Protein AF-A0A9W4WTH6-F1 (afdb_monomer_lite)

InterPro domains:
  IPR027417 P-loop containing nucleoside triphosphate hydrolase [G3DSA:3.40.50.300] (1-92)
  IPR027417 P-loop containing nucleoside triphosphate hydrolase [SSF52540] (5-90)

Structure (mmCIF, N/CA/C/O backbone):
data_AF-A0A9W4WTH6-F1
#
_entry.id   AF-A0A9W4WTH6-F1
#
loop_
_atom_site.group_PDB
_atom_site.id
_atom_site.type_symbol
_atom_site.label_atom_id
_atom_site.label_alt_id
_atom_site.label_comp_id
_atom_site.label_asym_id
_atom_site.label_entity_id
_atom_site.label_seq_id
_atom_site.pdbx_PDB_ins_code
_atom_site.Cartn_x
_atom_site.Cartn_y
_atom_site.Cartn_z
_atom_site.occupancy
_atom_site.B_iso_or_equiv
_atom_site.auth_seq_id
_atom_site.auth_comp_id
_atom_site.auth_asym_id
_atom_site.auth_atom_id
_atom_site.pdbx_PDB_model_num
ATOM 1 N N . MET A 1 1 ? -13.174 -1.693 21.012 1.00 53.00 1 MET A N 1
ATOM 2 C CA . MET A 1 1 ? -12.430 -1.390 19.775 1.00 53.00 1 MET A CA 1
ATOM 3 C C . MET A 1 1 ? -12.481 -2.644 18.941 1.00 53.00 1 MET A C 1
ATOM 5 O O . MET A 1 1 ? -12.076 -3.679 19.455 1.00 53.00 1 MET A O 1
ATOM 9 N N . ASN A 1 2 ? -13.061 -2.577 17.745 1.00 69.62 2 ASN A N 1
ATOM 10 C CA . ASN A 1 2 ? -12.932 -3.682 16.803 1.00 69.62 2 ASN A CA 1
ATOM 11 C C . ASN A 1 2 ? -11.483 -3.726 16.316 1.00 69.62 2 ASN A C 1
ATOM 13 O O . ASN A 1 2 ? -10.829 -2.688 16.209 1.00 69.62 2 ASN A O 1
ATOM 17 N N . GLU A 1 3 ? -10.971 -4.931 16.10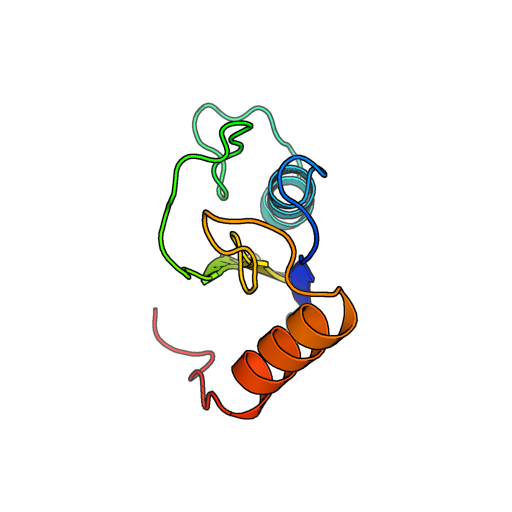7 1.00 84.50 3 GLU A N 1
ATOM 18 C CA . GLU A 1 3 ? -9.652 -5.133 15.521 1.00 84.50 3 GLU A CA 1
ATOM 19 C C . GLU A 1 3 ? -9.713 -4.730 14.043 1.00 84.50 3 GLU A C 1
ATOM 21 O O . GLU A 1 3 ? -10.569 -5.221 13.306 1.00 84.50 3 GLU A O 1
ATOM 26 N N . LYS A 1 4 ? -8.845 -3.800 13.627 1.00 88.25 4 LYS A N 1
ATOM 27 C CA . LYS A 1 4 ? -8.736 -3.382 12.225 1.00 88.25 4 LYS A CA 1
ATOM 28 C C . LYS A 1 4 ? -7.998 -4.453 11.428 1.00 88.25 4 LYS A C 1
ATOM 30 O O . LYS A 1 4 ? -7.000 -4.998 11.899 1.00 88.25 4 LYS A O 1
ATOM 35 N N . ALA A 1 5 ? -8.420 -4.701 10.194 1.00 90.19 5 ALA A N 1
ATOM 36 C CA . ALA A 1 5 ? -7.693 -5.590 9.295 1.00 90.19 5 ALA A CA 1
ATOM 37 C C . ALA A 1 5 ? -6.533 -4.847 8.609 1.00 90.19 5 ALA A C 1
ATOM 39 O O . ALA A 1 5 ? -6.735 -3.822 7.955 1.00 90.19 5 ALA A O 1
ATOM 40 N N . SER A 1 6 ? -5.310 -5.374 8.715 1.00 88.94 6 SER A N 1
ATOM 41 C CA . SER A 1 6 ? -4.164 -4.870 7.947 1.00 88.94 6 SER A CA 1
ATOM 42 C C . SER A 1 6 ? -4.187 -5.415 6.518 1.00 88.94 6 SER A C 1
ATOM 44 O O . SER A 1 6 ? -4.143 -6.627 6.303 1.00 88.94 6 SER A O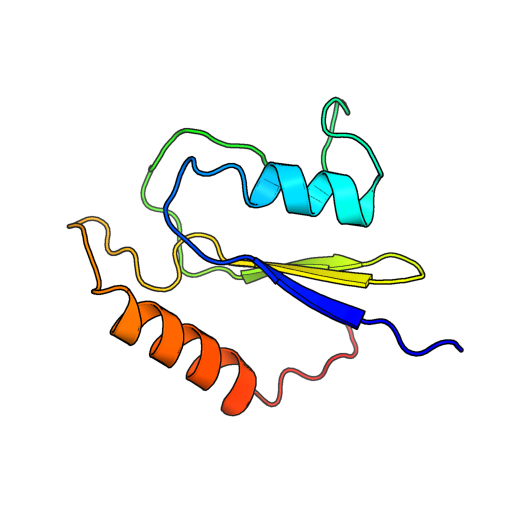 1
ATOM 46 N N . VAL A 1 7 ? -4.224 -4.522 5.532 1.00 89.25 7 VAL A N 1
ATOM 47 C CA . VAL A 1 7 ? -4.252 -4.848 4.102 1.00 89.25 7 VAL A CA 1
ATOM 48 C C . VAL A 1 7 ? -2.984 -4.324 3.447 1.00 89.25 7 VAL A C 1
ATOM 50 O O . VAL A 1 7 ? -2.702 -3.132 3.499 1.00 89.25 7 VAL A O 1
ATOM 53 N N . ILE A 1 8 ? -2.226 -5.204 2.796 1.00 86.75 8 ILE A N 1
ATOM 54 C CA . ILE A 1 8 ? -0.995 -4.838 2.087 1.00 86.75 8 ILE A CA 1
ATOM 55 C C . ILE A 1 8 ? -1.226 -5.037 0.593 1.00 86.75 8 ILE A C 1
ATOM 57 O O . ILE A 1 8 ? -1.473 -6.159 0.144 1.00 86.75 8 ILE A O 1
ATOM 61 N N . LEU A 1 9 ? -1.130 -3.956 -0.180 1.00 84.00 9 LEU A N 1
ATOM 62 C CA . LEU A 1 9 ? -1.274 -3.988 -1.632 1.00 84.00 9 LEU A CA 1
ATOM 63 C C . LEU A 1 9 ? 0.100 -3.922 -2.290 1.00 84.00 9 LEU A C 1
ATOM 65 O O . LEU A 1 9 ? 0.818 -2.933 -2.166 1.00 84.00 9 LEU A O 1
ATOM 69 N N . PHE A 1 10 ? 0.437 -4.973 -3.034 1.00 77.06 10 PHE A N 1
ATOM 70 C CA . PHE A 1 10 ? 1.713 -5.107 -3.725 1.00 77.06 10 PHE A CA 1
ATOM 71 C C . PHE A 1 10 ? 1.535 -5.658 -5.139 1.00 77.06 10 PHE A C 1
ATOM 73 O O . PHE A 1 10 ? 0.555 -6.331 -5.447 1.00 77.06 10 PHE A O 1
ATOM 80 N N . GLY A 1 11 ? 2.487 -5.349 -6.016 1.00 72.19 11 GLY A N 1
ATOM 81 C CA . GLY A 1 11 ? 2.437 -5.709 -7.433 1.00 72.19 11 GLY A CA 1
ATOM 82 C C . GLY A 1 11 ? 2.966 -4.590 -8.334 1.00 72.19 11 GLY A C 1
ATOM 83 O O . GLY A 1 11 ? 3.315 -3.522 -7.825 1.00 72.19 11 GLY A O 1
ATOM 84 N N . PRO A 1 12 ? 3.003 -4.800 -9.661 1.00 69.69 12 PRO A N 1
ATOM 85 C CA . PRO A 1 12 ? 3.656 -3.881 -10.594 1.00 69.69 12 PRO A CA 1
ATOM 86 C C . PRO A 1 12 ? 3.078 -2.456 -10.590 1.00 69.69 12 PRO A C 1
ATOM 88 O O . PRO A 1 12 ? 1.905 -2.250 -10.243 1.00 69.69 12 PRO A O 1
ATOM 91 N N . VAL A 1 13 ? 3.879 -1.457 -10.981 1.00 72.12 13 VAL A N 1
ATOM 92 C CA . VAL A 1 13 ? 3.389 -0.080 -11.231 1.00 72.12 13 VAL A CA 1
ATOM 93 C C . VAL A 1 13 ? 2.257 -0.088 -12.267 1.00 72.12 13 VAL A C 1
ATOM 95 O O . VAL A 1 13 ? 2.245 -0.900 -13.190 1.00 72.12 13 VAL A O 1
ATOM 98 N N . GLY A 1 14 ? 1.284 0.813 -12.105 1.00 72.19 14 GLY A N 1
ATOM 99 C CA . GLY A 1 14 ? 0.199 1.003 -13.074 1.00 72.19 14 GLY A CA 1
ATOM 100 C C . GLY A 1 14 ? -0.927 -0.035 -13.008 1.00 72.19 14 GLY A C 1
ATOM 101 O O . GLY A 1 14 ? -1.833 0.008 -13.826 1.00 72.19 14 GLY A O 1
ATOM 102 N N . GLN A 1 15 ? -0.912 -0.947 -12.029 1.00 79.12 15 GLN A N 1
ATOM 103 C CA . GLN A 1 15 ? -1.939 -1.993 -11.867 1.00 79.12 15 GLN A CA 1
ATOM 104 C C . GLN A 1 15 ? -3.084 -1.603 -10.909 1.00 79.12 15 GLN A C 1
ATOM 106 O O . GLN A 1 15 ? -3.810 -2.463 -10.420 1.00 79.12 15 GLN A O 1
ATOM 111 N N . GLY A 1 16 ? -3.234 -0.312 -10.590 1.00 82.88 16 GLY A N 1
ATOM 112 C CA . GLY A 1 16 ? -4.382 0.189 -9.819 1.00 82.88 16 GLY A CA 1
ATOM 113 C C . GLY A 1 16 ? -4.343 -0.066 -8.306 1.00 82.88 16 GLY A C 1
ATOM 114 O O . GLY A 1 16 ? -5.371 0.059 -7.646 1.00 82.88 16 GLY A O 1
ATOM 115 N N . LYS A 1 17 ? -3.177 -0.389 -7.728 1.00 87.12 17 LYS A N 1
ATOM 116 C CA . LYS A 1 17 ? -3.026 -0.619 -6.275 1.00 87.12 17 LYS A CA 1
ATOM 117 C C . LYS A 1 17 ? -3.498 0.579 -5.449 1.00 87.12 17 LYS A C 1
ATOM 119 O O . LYS A 1 17 ? -4.388 0.431 -4.620 1.00 87.12 17 LYS A O 1
ATOM 124 N N . SER A 1 18 ? -2.991 1.772 -5.752 1.00 86.06 18 SER A N 1
ATOM 125 C CA . SER A 1 18 ? -3.370 3.017 -5.075 1.00 86.06 18 SER A CA 1
ATOM 126 C C . SER A 1 18 ? -4.852 3.364 -5.283 1.00 86.06 18 SER A C 1
ATOM 128 O O . SER A 1 18 ? -5.493 3.936 -4.406 1.00 86.06 18 SER A O 1
ATOM 130 N N . SER A 1 19 ? -5.451 2.959 -6.408 1.00 89.44 19 SER A N 1
ATOM 131 C CA . SER A 1 19 ? -6.895 3.100 -6.641 1.00 89.44 19 SER A CA 1
ATOM 132 C C . SER A 1 19 ? -7.707 2.204 -5.702 1.00 89.44 19 SER A C 1
ATOM 134 O O . SER A 1 19 ? -8.653 2.676 -5.078 1.00 89.44 19 SER A O 1
ATOM 136 N N . ILE A 1 20 ? -7.319 0.934 -5.546 1.00 90.81 20 ILE A N 1
ATOM 137 C CA . ILE A 1 20 ? -7.953 0.010 -4.591 1.00 90.81 20 ILE A CA 1
ATOM 138 C C . ILE A 1 20 ? -7.734 0.491 -3.151 1.00 90.81 20 ILE A C 1
ATOM 140 O O . ILE A 1 20 ? -8.665 0.445 -2.351 1.00 90.81 20 ILE A O 1
ATOM 144 N N . ALA A 1 21 ? -6.545 1.011 -2.833 1.00 91.12 21 ALA A N 1
ATOM 145 C CA . ALA A 1 21 ? -6.236 1.562 -1.518 1.00 91.12 21 ALA A CA 1
ATOM 146 C C . ALA A 1 21 ? -7.192 2.706 -1.142 1.00 91.12 21 ALA A C 1
ATOM 148 O O . ALA A 1 21 ? -7.785 2.698 -0.064 1.00 91.12 21 ALA A O 1
ATOM 149 N N . ASN A 1 22 ? -7.416 3.644 -2.066 1.00 92.44 22 ASN A N 1
ATOM 150 C CA . ASN A 1 22 ? -8.390 4.719 -1.884 1.00 92.44 22 ASN A CA 1
ATOM 151 C C . ASN A 1 22 ? -9.823 4.185 -1.759 1.00 92.44 22 ASN A C 1
ATOM 153 O O . ASN A 1 22 ? -10.565 4.622 -0.885 1.00 92.44 22 ASN A O 1
ATOM 157 N N . MET A 1 23 ? -10.217 3.188 -2.553 1.00 92.62 23 MET A N 1
ATOM 158 C CA . MET A 1 23 ? -11.543 2.578 -2.400 1.00 92.62 23 MET A CA 1
ATOM 159 C C . MET A 1 23 ? -11.745 1.954 -1.012 1.00 92.62 23 MET A C 1
ATOM 161 O O . MET A 1 23 ? -12.831 2.081 -0.456 1.00 92.62 23 MET A O 1
ATOM 165 N N . LEU A 1 24 ? -10.719 1.327 -0.433 1.00 92.94 24 LEU A N 1
ATOM 166 C CA . LEU A 1 24 ? -10.795 0.741 0.911 1.00 92.94 24 LEU A CA 1
ATOM 167 C C . LEU A 1 24 ? -10.861 1.797 2.021 1.00 92.94 24 LEU A C 1
ATOM 169 O O . LEU A 1 24 ? -11.564 1.595 3.007 1.00 92.94 24 LEU A O 1
ATOM 173 N N . ILE A 1 25 ? -10.141 2.911 1.867 1.00 92.88 25 ILE A N 1
ATOM 174 C CA . ILE A 1 25 ? -10.036 3.941 2.908 1.00 92.88 25 ILE A CA 1
ATOM 175 C C . ILE A 1 25 ? -11.176 4.959 2.854 1.00 92.88 25 ILE A C 1
ATOM 177 O O . ILE A 1 25 ? -11.777 5.252 3.886 1.00 92.88 25 ILE A O 1
ATOM 181 N N . GLN A 1 26 ? -11.487 5.481 1.668 1.00 92.00 26 GLN A N 1
ATOM 182 C CA . GLN A 1 26 ? -12.418 6.603 1.464 1.00 92.00 26 GLN A CA 1
ATOM 183 C C . GLN A 1 26 ? -13.635 6.241 0.593 1.00 92.00 26 GLN A C 1
ATOM 185 O O . GLN A 1 26 ? -14.515 7.077 0.393 1.00 92.00 26 GLN A O 1
ATOM 190 N N . GLY A 1 27 ? -13.712 5.017 0.054 1.00 90.50 27 GLY A N 1
ATOM 191 C CA . GLY A 1 27 ? -14.867 4.545 -0.722 1.00 90.50 27 GLY A CA 1
ATOM 192 C C . GLY A 1 27 ? -14.999 5.132 -2.134 1.00 90.50 27 GLY A C 1
ATOM 193 O O . GLY A 1 27 ? -15.997 4.878 -2.808 1.00 90.50 27 GLY A O 1
ATO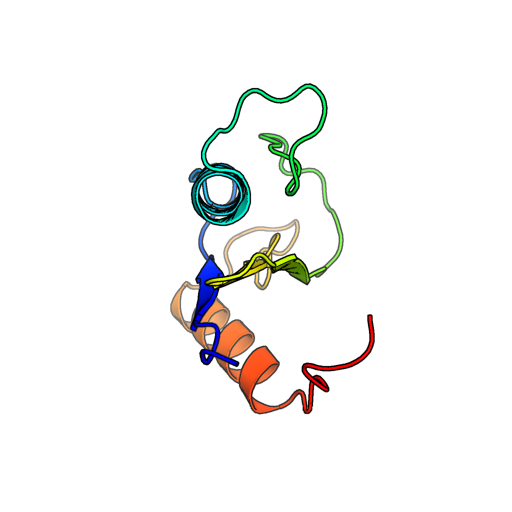M 194 N N . ASN A 1 28 ? -14.032 5.929 -2.597 1.00 86.88 28 ASN A N 1
ATOM 195 C CA . ASN A 1 28 ? -14.027 6.557 -3.921 1.00 86.88 28 ASN A CA 1
ATOM 196 C C . ASN A 1 28 ? -12.586 6.868 -4.390 1.00 86.88 28 ASN A C 1
ATOM 198 O O . ASN A 1 28 ? -11.644 6.785 -3.608 1.00 86.88 28 ASN A O 1
ATOM 202 N N . ILE A 1 29 ? -12.413 7.238 -5.666 1.00 82.06 29 ILE A N 1
ATOM 203 C CA . ILE A 1 29 ? -11.098 7.570 -6.267 1.00 82.06 29 ILE A CA 1
ATOM 204 C C . ILE A 1 29 ? -11.009 8.991 -6.852 1.00 82.06 29 ILE A C 1
ATOM 206 O O . ILE A 1 29 ? -9.958 9.382 -7.350 1.00 82.06 29 ILE A O 1
ATOM 210 N N . ASN A 1 30 ? -12.105 9.755 -6.817 1.00 72.94 30 ASN A N 1
ATOM 211 C CA . ASN A 1 30 ? -12.253 11.035 -7.520 1.00 72.94 30 ASN A CA 1
ATOM 212 C C . ASN A 1 30 ? -12.368 12.222 -6.551 1.00 72.94 30 ASN A C 1
ATOM 214 O O . ASN A 1 30 ? -13.207 13.102 -6.749 1.00 72.94 30 ASN A O 1
ATOM 218 N N . LEU A 1 31 ? -11.580 12.235 -5.476 1.00 69.00 31 LEU A N 1
ATOM 219 C C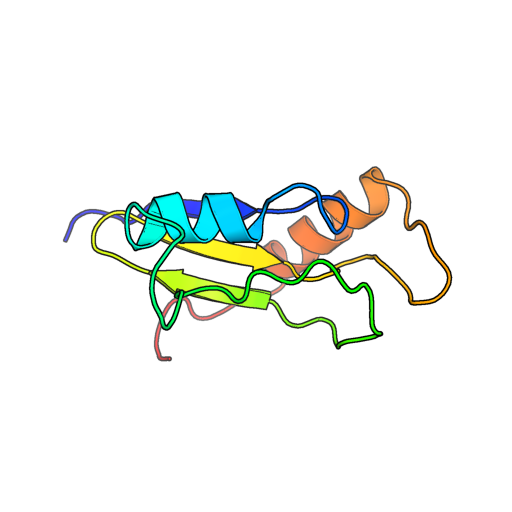A . LEU A 1 31 ? -11.483 13.416 -4.617 1.00 69.00 31 LEU A CA 1
ATOM 220 C C . LEU A 1 31 ? -10.409 14.359 -5.146 1.00 69.00 31 LEU A C 1
ATOM 222 O O . LEU A 1 31 ? -9.418 13.924 -5.727 1.00 69.00 31 LEU A O 1
ATOM 226 N N . GLU A 1 32 ? -10.571 15.655 -4.870 1.00 75.50 32 GLU A N 1
ATOM 227 C CA . GLU A 1 32 ? -9.519 16.650 -5.122 1.00 75.50 32 GLU A CA 1
ATOM 228 C C . GLU A 1 32 ? -8.198 16.274 -4.429 1.00 75.50 32 GLU A C 1
ATOM 230 O O . GLU A 1 32 ? -7.122 16.661 -4.884 1.00 75.50 32 GLU A O 1
ATOM 235 N N . ARG A 1 33 ? -8.279 15.505 -3.332 1.00 81.94 33 ARG A N 1
ATOM 236 C CA . ARG A 1 33 ? -7.146 14.904 -2.623 1.00 81.94 33 ARG A CA 1
ATOM 237 C C . ARG A 1 33 ? -7.502 13.499 -2.154 1.00 81.94 33 ARG A C 1
ATOM 239 O O . ARG A 1 33 ? -8.307 13.339 -1.242 1.00 81.94 33 ARG A O 1
ATOM 246 N N . ASN A 1 34 ? -6.890 12.505 -2.780 1.00 85.75 34 ASN A N 1
ATOM 247 C CA . ASN A 1 34 ? -6.979 11.111 -2.363 1.00 85.75 34 ASN A CA 1
ATOM 248 C C . ASN A 1 34 ? -6.003 10.815 -1.212 1.00 85.75 34 ASN A C 1
ATOM 250 O O . ASN A 1 34 ? -4.938 11.431 -1.136 1.00 85.75 34 ASN A O 1
ATOM 254 N N . ALA A 1 35 ? -6.342 9.848 -0.355 1.00 86.44 35 ALA A N 1
ATOM 255 C CA . ALA A 1 35 ? -5.464 9.355 0.711 1.00 86.44 35 ALA A CA 1
ATOM 256 C C . ALA A 1 35 ? -4.155 8.757 0.162 1.00 86.44 35 ALA A C 1
ATOM 258 O O . ALA A 1 35 ? -3.097 8.912 0.767 1.00 86.44 35 ALA A O 1
ATOM 259 N N . PHE A 1 36 ? -4.221 8.126 -1.012 1.00 85.62 36 PHE A N 1
ATOM 260 C CA . PHE A 1 36 ? -3.066 7.662 -1.776 1.00 85.62 36 PHE A CA 1
ATOM 261 C C . PHE A 1 36 ? -3.001 8.384 -3.118 1.00 85.62 36 PHE A C 1
ATOM 263 O O . PHE A 1 36 ? -3.990 8.435 -3.857 1.00 85.62 36 PHE A O 1
ATOM 270 N N . GLU A 1 37 ? -1.829 8.916 -3.458 1.00 82.31 37 GLU A N 1
ATOM 271 C CA . GLU A 1 37 ? -1.596 9.517 -4.766 1.00 82.31 37 GLU A CA 1
ATOM 272 C C . GLU A 1 37 ? -1.740 8.455 -5.865 1.00 82.31 37 GLU A C 1
ATOM 274 O O . GLU A 1 37 ? -1.124 7.392 -5.810 1.00 82.31 37 GLU A O 1
ATOM 279 N N . ILE A 1 38 ? -2.571 8.740 -6.869 1.00 76.75 38 ILE A N 1
ATOM 280 C CA . ILE A 1 38 ? -2.716 7.886 -8.047 1.00 76.75 38 ILE A CA 1
ATOM 281 C C . ILE A 1 38 ? -1.818 8.477 -9.128 1.00 76.75 38 ILE A C 1
ATOM 283 O O . ILE A 1 38 ? -2.154 9.502 -9.720 1.00 76.75 38 ILE A O 1
ATOM 287 N N . ASN A 1 39 ? -0.675 7.841 -9.377 1.00 67.44 39 ASN A N 1
ATOM 288 C CA . ASN A 1 39 ? 0.246 8.233 -10.436 1.00 67.44 39 ASN A CA 1
ATOM 289 C C . ASN A 1 39 ? 0.489 7.082 -11.428 1.00 67.44 39 ASN A C 1
ATOM 291 O O . ASN A 1 39 ? 0.572 5.909 -11.068 1.00 67.44 39 ASN A O 1
ATOM 295 N N . GLU A 1 40 ? 0.577 7.427 -12.713 1.00 58.72 40 GLU A N 1
ATOM 296 C CA . GLU A 1 40 ? 0.916 6.478 -13.790 1.00 58.72 40 GLU A CA 1
ATOM 297 C C . GLU A 1 40 ? 2.420 6.473 -14.092 1.00 58.72 40 GLU A C 1
ATOM 299 O O . GLU A 1 40 ? 2.953 5.573 -14.742 1.00 58.72 40 GLU A O 1
ATOM 304 N N . SER A 1 41 ? 3.129 7.498 -13.624 1.00 53.06 41 SER A N 1
ATOM 305 C CA . SER A 1 41 ? 4.515 7.749 -13.975 1.00 53.06 41 SER A CA 1
ATOM 306 C C . SER A 1 41 ? 5.477 7.003 -13.059 1.00 53.06 41 SER A C 1
ATOM 308 O O . SER A 1 41 ? 5.635 7.314 -11.880 1.00 53.06 41 SER A O 1
ATOM 310 N N . ALA A 1 42 ? 6.213 6.073 -13.657 1.00 48.38 42 ALA A N 1
ATOM 311 C CA . ALA A 1 42 ? 7.312 5.349 -13.046 1.00 48.38 42 ALA A CA 1
ATOM 312 C C . ALA A 1 42 ? 8.578 6.232 -12.900 1.00 48.38 42 ALA A C 1
ATOM 314 O O . ALA A 1 42 ? 9.663 5.835 -13.319 1.00 48.38 42 ALA A O 1
ATOM 315 N N . VAL A 1 43 ? 8.512 7.409 -12.273 1.00 45.81 43 VAL A N 1
ATOM 316 C CA . VAL A 1 43 ? 9.707 8.257 -12.054 1.00 45.81 43 VAL A CA 1
ATOM 317 C C . VAL A 1 43 ? 10.330 7.901 -10.712 1.00 45.81 43 VAL A C 1
ATOM 319 O O . VAL A 1 43 ? 9.617 7.859 -9.725 1.00 45.81 43 VAL A O 1
ATOM 322 N N . GLY A 1 44 ? 11.609 7.510 -10.695 1.00 42.88 44 GLY A N 1
ATOM 323 C CA . GLY A 1 44 ? 12.309 6.841 -9.586 1.00 42.88 44 GLY A CA 1
ATOM 324 C C . GLY A 1 44 ? 12.151 7.483 -8.205 1.00 42.88 44 GLY A C 1
ATOM 325 O O . GLY A 1 44 ? 12.966 8.308 -7.804 1.00 42.88 44 GLY A O 1
ATOM 326 N N . THR A 1 45 ? 11.138 7.044 -7.463 1.00 37.50 45 THR A N 1
ATOM 327 C CA . THR A 1 45 ? 10.869 7.473 -6.091 1.00 37.50 45 THR A CA 1
ATOM 328 C C . THR A 1 45 ? 11.135 6.315 -5.142 1.00 37.50 45 THR A C 1
ATOM 330 O O . THR A 1 45 ? 10.845 5.160 -5.452 1.00 37.50 45 THR A O 1
ATOM 333 N N . SER A 1 46 ? 11.750 6.678 -4.025 1.00 44.31 46 SER A N 1
ATOM 334 C CA . SER A 1 46 ? 12.238 5.889 -2.901 1.00 44.31 46 SER A CA 1
ATOM 335 C C . SER A 1 46 ? 11.327 4.742 -2.449 1.00 44.31 46 SER A C 1
ATOM 337 O O . SER A 1 46 ? 10.113 4.784 -2.626 1.00 44.31 46 SER A O 1
ATOM 339 N N . VAL A 1 47 ? 11.944 3.743 -1.805 1.00 52.16 47 VAL A N 1
ATOM 340 C CA . VAL A 1 47 ? 11.293 2.630 -1.093 1.00 52.16 47 VAL A CA 1
ATOM 341 C C . VAL A 1 47 ? 10.500 3.190 0.095 1.00 52.16 47 VAL A C 1
ATOM 343 O O . VAL A 1 47 ? 10.974 3.178 1.228 1.00 52.16 47 VAL A O 1
ATOM 346 N N . THR A 1 48 ? 9.318 3.735 -0.165 1.00 59.25 48 THR A N 1
ATOM 347 C CA . THR A 1 48 ? 8.447 4.302 0.865 1.00 59.25 48 THR A CA 1
ATOM 348 C C . THR A 1 48 ? 7.143 3.518 0.879 1.00 59.25 48 THR A C 1
ATOM 350 O O . THR A 1 48 ? 6.440 3.438 -0.128 1.00 59.25 48 THR A O 1
ATOM 353 N N . VAL A 1 49 ? 6.835 2.906 2.022 1.00 70.75 49 VAL A N 1
ATOM 354 C CA . VAL A 1 49 ? 5.515 2.327 2.284 1.00 70.75 49 VAL A CA 1
ATOM 355 C C . VAL A 1 49 ? 4.613 3.459 2.741 1.00 70.75 49 VAL A C 1
ATOM 357 O O . VAL A 1 49 ? 4.832 4.023 3.811 1.00 70.75 49 VAL A O 1
ATOM 360 N N . ASN A 1 50 ? 3.610 3.789 1.933 1.00 78.69 50 ASN A N 1
ATOM 361 C CA . ASN A 1 50 ? 2.554 4.698 2.357 1.00 78.69 50 ASN A CA 1
ATOM 362 C C . ASN A 1 50 ? 1.465 3.892 3.054 1.00 78.69 50 ASN A C 1
ATOM 364 O O . ASN A 1 50 ? 1.182 2.759 2.662 1.00 78.69 50 ASN A O 1
ATOM 368 N N . PHE A 1 51 ? 0.827 4.476 4.062 1.00 86.50 51 PHE A N 1
ATOM 369 C CA . PHE A 1 51 ? -0.333 3.860 4.686 1.00 86.50 51 PHE A CA 1
ATOM 370 C C . PHE A 1 51 ? -1.394 4.893 5.038 1.00 86.50 51 PHE A C 1
ATOM 372 O O . PHE A 1 51 ? -1.119 6.085 5.167 1.00 86.50 51 PHE A O 1
ATOM 379 N N . SER A 1 52 ? -2.617 4.406 5.186 1.00 88.62 52 SER A N 1
ATOM 380 C CA . SER A 1 52 ? -3.751 5.162 5.695 1.00 88.62 52 SER A CA 1
ATOM 381 C C . SER A 1 52 ? -4.696 4.200 6.412 1.00 88.62 52 SER A C 1
ATOM 383 O O . SER A 1 52 ? -4.626 2.986 6.204 1.00 88.62 52 SER A O 1
ATOM 385 N N . GLU A 1 53 ? -5.555 4.719 7.279 1.00 93.38 53 GLU A N 1
ATOM 386 C CA . GLU A 1 53 ? -6.468 3.908 8.075 1.00 93.38 53 GLU A CA 1
ATOM 387 C C . GLU A 1 53 ? -7.859 4.530 8.192 1.00 93.38 53 GLU A C 1
ATOM 389 O O . GLU A 1 53 ? -8.029 5.747 8.119 1.00 93.38 53 GLU A O 1
ATOM 394 N N . ASN A 1 54 ? -8.854 3.671 8.395 1.00 91.75 54 ASN A N 1
ATOM 395 C CA . ASN A 1 54 ? -10.204 4.040 8.811 1.00 91.75 54 ASN A CA 1
ATOM 396 C C . ASN A 1 54 ? -10.642 3.134 9.976 1.00 91.75 54 ASN A C 1
ATOM 398 O O . ASN A 1 54 ? -9.796 2.532 10.645 1.00 91.75 54 ASN A O 1
ATOM 402 N N . ASP A 1 55 ? -11.942 3.070 10.259 1.00 90.94 55 ASP A N 1
ATOM 403 C CA . ASP A 1 55 ? -12.470 2.281 11.378 1.00 90.94 55 ASP A CA 1
ATOM 404 C C . ASP A 1 55 ? -12.312 0.763 11.181 1.00 90.94 55 ASP A C 1
ATOM 406 O O . ASP A 1 55 ? -12.244 0.028 12.168 1.00 90.94 55 ASP A O 1
ATOM 410 N N . ASP A 1 56 ? -12.193 0.304 9.932 1.00 91.25 56 ASP A N 1
ATOM 411 C CA . ASP A 1 56 ? -12.180 -1.116 9.567 1.00 91.25 56 ASP A CA 1
ATOM 412 C C . ASP A 1 56 ? -10.791 -1.611 9.123 1.00 91.25 56 ASP A C 1
ATOM 414 O O . ASP A 1 56 ? -10.438 -2.774 9.347 1.00 91.25 56 ASP A O 1
ATOM 418 N N . TYR A 1 57 ? -9.983 -0.743 8.505 1.00 92.38 57 TYR A N 1
ATOM 419 C CA . TYR A 1 57 ? -8.753 -1.125 7.810 1.00 92.38 57 TYR A CA 1
ATOM 420 C C . TYR A 1 57 ? -7.552 -0.255 8.168 1.00 92.38 57 TYR A C 1
ATOM 422 O O . TYR A 1 57 ? -7.668 0.949 8.393 1.00 92.38 57 TYR A O 1
ATOM 430 N N . ILE A 1 58 ? -6.373 -0.875 8.097 1.00 91.94 58 ILE A N 1
ATOM 431 C CA . ILE A 1 58 ? -5.087 -0.195 7.912 1.00 91.94 58 ILE A CA 1
ATOM 432 C C . ILE A 1 58 ? -4.540 -0.664 6.567 1.00 91.94 58 ILE A C 1
ATOM 434 O O . ILE A 1 58 ? -4.235 -1.846 6.401 1.00 91.94 58 ILE A O 1
ATOM 438 N N . VAL A 1 59 ? -4.453 0.232 5.590 1.00 89.50 59 VAL A N 1
ATOM 439 C CA . VAL A 1 59 ? -4.066 -0.102 4.216 1.00 89.50 59 VAL A CA 1
ATOM 440 C C . VAL A 1 59 ? -2.664 0.412 3.938 1.00 89.50 59 VAL A C 1
ATOM 442 O O . VAL A 1 59 ? -2.399 1.597 4.103 1.00 89.50 59 VAL A O 1
ATOM 445 N N . TYR A 1 60 ? -1.793 -0.476 3.468 1.00 85.75 60 TYR A N 1
ATOM 446 C CA . TYR A 1 60 ? -0.422 -0.193 3.060 1.00 85.75 60 TYR A CA 1
ATOM 447 C C . TYR A 1 60 ? -0.314 -0.259 1.537 1.00 85.75 60 TYR A C 1
ATOM 449 O O . TYR A 1 60 ? -0.525 -1.320 0.941 1.00 85.75 60 TYR A O 1
ATOM 457 N N . ASP A 1 61 ? 0.051 0.857 0.911 1.00 79.75 61 ASP A N 1
ATOM 458 C CA . ASP A 1 61 ? 0.401 0.921 -0.505 1.00 79.75 61 ASP A CA 1
ATOM 459 C C . ASP A 1 61 ? 1.923 0.892 -0.645 1.00 79.75 61 ASP A C 1
ATOM 461 O O . ASP A 1 61 ? 2.642 1.828 -0.273 1.00 79.75 61 ASP A O 1
ATOM 465 N N . THR A 1 62 ? 2.433 -0.233 -1.144 1.00 68.88 62 THR A N 1
ATOM 466 C CA . THR A 1 62 ? 3.866 -0.431 -1.324 1.00 68.88 62 THR A CA 1
ATOM 467 C C . THR A 1 62 ? 4.264 0.130 -2.682 1.00 68.88 62 THR A C 1
ATOM 469 O O . THR A 1 62 ? 4.257 -0.584 -3.694 1.00 68.88 62 THR A O 1
ATOM 472 N N . ILE A 1 63 ? 4.618 1.412 -2.734 1.00 60.72 63 ILE A N 1
ATOM 473 C CA . ILE A 1 63 ? 5.237 1.961 -3.936 1.00 60.72 63 ILE A CA 1
ATOM 474 C C . ILE A 1 63 ? 6.606 1.283 -4.081 1.00 60.72 63 ILE A C 1
ATOM 476 O O . ILE A 1 63 ? 7.526 1.515 -3.302 1.00 60.72 63 ILE A O 1
ATOM 480 N N . ARG A 1 64 ? 6.723 0.414 -5.093 1.00 57.09 64 ARG A N 1
ATOM 481 C CA . ARG A 1 64 ? 7.994 -0.095 -5.639 1.00 57.09 64 ARG A CA 1
ATOM 482 C C . ARG A 1 64 ? 8.913 -0.856 -4.677 1.00 57.09 64 ARG A C 1
ATOM 484 O O . ARG A 1 64 ? 10.127 -0.886 -4.895 1.00 57.09 64 ARG A O 1
ATOM 491 N N . ILE A 1 65 ? 8.382 -1.539 -3.659 1.00 51.75 65 ILE A N 1
ATOM 492 C CA . ILE A 1 65 ? 9.198 -2.521 -2.923 1.00 51.75 65 ILE A CA 1
ATOM 493 C C . ILE A 1 65 ? 9.596 -3.636 -3.901 1.00 51.75 65 ILE A C 1
ATOM 495 O O . ILE A 1 65 ? 8.778 -4.478 -4.263 1.00 51.75 65 ILE A O 1
ATOM 499 N N . GLY A 1 66 ? 10.855 -3.616 -4.343 1.00 45.59 66 GLY A N 1
ATOM 500 C CA . GLY A 1 66 ? 11.381 -4.549 -5.337 1.00 45.59 66 GLY A CA 1
ATOM 501 C C . GLY A 1 66 ? 11.305 -4.062 -6.789 1.00 45.59 66 GLY A C 1
ATOM 502 O O . GLY A 1 66 ? 11.464 -4.853 -7.697 1.00 45.59 66 GLY A O 1
ATOM 503 N N . GLU A 1 67 ? 11.098 -2.786 -7.090 1.00 47.75 67 GLU A N 1
ATOM 504 C CA . GLU A 1 67 ? 11.224 -2.318 -8.479 1.00 47.75 67 GLU A CA 1
ATOM 505 C C . GLU A 1 67 ? 12.391 -1.344 -8.558 1.00 47.75 67 GLU A C 1
ATOM 507 O O . GLU A 1 67 ? 12.249 -0.147 -8.319 1.00 47.75 67 GLU A O 1
ATOM 512 N N . SER A 1 68 ? 13.587 -1.870 -8.851 1.00 46.19 68 SER A N 1
ATOM 513 C CA . SER A 1 68 ? 14.719 -0.999 -9.166 1.00 46.19 68 SER A CA 1
ATOM 514 C C . SER A 1 68 ? 14.374 -0.138 -10.387 1.00 46.19 68 SER A C 1
ATOM 516 O O . SER A 1 68 ? 13.624 -0.559 -11.272 1.00 46.19 68 SER A O 1
ATOM 518 N N . CYS A 1 69 ? 14.978 1.046 -10.489 1.00 42.62 69 CYS A N 1
ATOM 519 C CA . CYS A 1 69 ? 14.914 1.897 -11.681 1.00 42.62 69 CYS A CA 1
ATOM 520 C C . CYS A 1 69 ? 15.467 1.230 -12.963 1.00 42.62 69 CYS A C 1
ATOM 522 O O . CYS A 1 69 ? 15.355 1.815 -14.037 1.00 42.62 69 CYS A O 1
ATOM 524 N N . TYR A 1 70 ? 16.009 0.010 -12.860 1.00 44.16 70 TYR A N 1
ATOM 525 C CA . TYR A 1 70 ? 16.528 -0.813 -13.955 1.00 44.16 70 TYR A CA 1
ATOM 526 C C . TYR A 1 70 ? 15.674 -2.057 -14.267 1.00 44.16 70 TYR A C 1
ATOM 528 O O . TYR A 1 70 ? 16.010 -2.813 -15.175 1.00 44.16 70 TYR A O 1
ATOM 536 N N . GLY A 1 71 ? 14.539 -2.237 -13.584 1.00 48.91 71 GLY A N 1
ATOM 537 C CA . GLY A 1 71 ? 13.538 -3.245 -13.924 1.00 48.91 71 GLY A CA 1
ATOM 538 C C . GLY A 1 71 ? 13.674 -4.591 -13.204 1.00 48.91 71 GLY A C 1
ATOM 539 O O . GLY A 1 71 ? 14.761 -5.050 -12.866 1.00 48.91 71 GLY A O 1
ATOM 540 N N . ASN A 1 72 ? 12.496 -5.188 -13.000 1.00 58.38 72 ASN A N 1
ATOM 541 C CA . ASN A 1 72 ? 12.178 -6.588 -12.714 1.00 58.38 72 ASN A CA 1
ATOM 542 C C . ASN A 1 72 ? 12.987 -7.295 -11.621 1.00 58.38 72 ASN A C 1
ATOM 544 O O . ASN A 1 72 ? 13.761 -8.208 -11.907 1.00 58.38 72 ASN A O 1
ATOM 548 N N . VA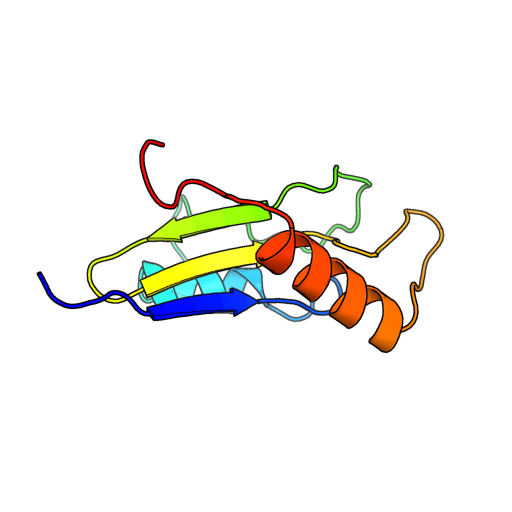L A 1 73 ? 12.689 -6.992 -10.353 1.00 59.56 73 VAL A N 1
ATOM 549 C CA . VAL A 1 73 ? 12.855 -8.026 -9.322 1.00 59.56 73 VAL A CA 1
ATOM 550 C C . VAL A 1 73 ? 11.827 -9.126 -9.605 1.00 59.56 73 VAL A C 1
ATOM 552 O O . VAL A 1 73 ? 10.647 -8.823 -9.819 1.00 59.56 73 VAL A O 1
ATOM 555 N N . PRO A 1 74 ? 12.239 -10.402 -9.638 1.00 63.91 74 PRO A N 1
ATOM 556 C CA . PRO A 1 74 ? 11.316 -11.519 -9.772 1.00 63.91 74 PRO A CA 1
ATOM 557 C C . PRO A 1 74 ? 10.206 -11.457 -8.718 1.00 63.91 74 PRO A C 1
ATOM 559 O O . PRO A 1 74 ? 10.455 -11.135 -7.557 1.00 63.91 74 PRO A O 1
ATOM 562 N N . HIS A 1 75 ? 8.979 -11.816 -9.101 1.00 63.28 75 HIS A N 1
ATOM 563 C CA . HIS A 1 75 ? 7.808 -11.768 -8.216 1.00 63.28 75 HIS A CA 1
ATOM 564 C C . HIS A 1 75 ? 8.055 -12.432 -6.846 1.00 63.28 75 HIS A C 1
ATOM 566 O O . HIS A 1 75 ? 7.673 -11.886 -5.814 1.00 63.28 75 HIS A O 1
ATOM 572 N N . GLU A 1 76 ? 8.756 -13.569 -6.815 1.00 66.56 76 GLU A N 1
ATOM 573 C CA . GLU A 1 76 ? 9.097 -14.266 -5.569 1.00 66.56 76 GLU A CA 1
ATOM 574 C C . GLU A 1 76 ? 10.026 -13.466 -4.648 1.00 66.56 76 GLU A C 1
ATOM 576 O O . GLU A 1 76 ? 9.872 -13.508 -3.426 1.00 66.56 76 GLU A O 1
ATOM 581 N N . GLU A 1 77 ? 10.987 -12.734 -5.208 1.00 68.00 77 GLU A N 1
ATOM 582 C CA . GLU A 1 77 ? 11.893 -11.883 -4.437 1.00 68.00 77 GLU A CA 1
ATOM 583 C C . GLU A 1 77 ? 11.173 -10.642 -3.907 1.00 68.00 77 GLU A C 1
ATOM 585 O O . GLU A 1 77 ? 11.388 -10.260 -2.756 1.00 68.00 77 GLU A O 1
ATOM 590 N N . ALA A 1 78 ? 10.246 -10.069 -4.680 1.00 67.25 78 ALA A N 1
ATOM 591 C CA . ALA A 1 78 ? 9.382 -8.989 -4.208 1.00 67.25 78 ALA A CA 1
ATOM 592 C C . ALA A 1 78 ? 8.497 -9.454 -3.037 1.00 67.25 78 ALA A C 1
ATOM 594 O O . ALA A 1 78 ? 8.459 -8.807 -1.989 1.00 67.25 78 ALA A O 1
ATOM 595 N N . VAL A 1 79 ? 7.868 -10.631 -3.155 1.00 69.31 79 VAL A N 1
ATOM 596 C CA . VAL A 1 79 ? 7.071 -11.240 -2.075 1.00 69.31 79 VAL A CA 1
ATOM 597 C C . VAL A 1 79 ? 7.923 -11.506 -0.834 1.00 69.31 79 VAL A C 1
ATOM 599 O O . VAL A 1 79 ? 7.497 -11.185 0.276 1.00 69.31 79 VAL A O 1
ATOM 602 N N . LYS A 1 80 ? 9.132 -12.061 -0.989 1.00 71.88 80 LYS A N 1
ATOM 603 C CA . LYS A 1 80 ? 10.065 -12.269 0.132 1.00 71.88 80 LYS A CA 1
ATOM 604 C C . LYS A 1 80 ? 10.468 -10.952 0.782 1.00 71.88 80 LYS A C 1
ATOM 606 O O . LYS A 1 80 ? 10.512 -10.883 2.002 1.00 71.88 80 LYS A O 1
ATOM 611 N N . THR A 1 81 ? 10.721 -9.913 -0.006 1.00 69.81 81 THR A N 1
ATOM 612 C CA . THR A 1 81 ? 11.119 -8.592 0.496 1.00 69.81 81 THR A CA 1
ATOM 613 C C . THR A 1 81 ? 10.004 -7.962 1.318 1.00 69.81 81 THR A C 1
ATOM 615 O O . THR A 1 81 ? 10.254 -7.510 2.430 1.00 69.81 81 THR A O 1
ATOM 618 N N . ILE A 1 82 ? 8.765 -8.005 0.823 1.00 71.69 82 ILE A N 1
ATOM 619 C CA . ILE A 1 82 ? 7.585 -7.515 1.545 1.00 71.69 82 ILE A CA 1
ATOM 620 C C . ILE A 1 82 ? 7.386 -8.314 2.828 1.00 71.69 82 ILE A C 1
ATOM 622 O O . ILE A 1 82 ? 7.271 -7.734 3.903 1.00 71.69 82 ILE A O 1
ATOM 626 N N . ARG A 1 83 ? 7.413 -9.648 2.750 1.00 72.38 83 ARG A N 1
ATOM 627 C CA . ARG A 1 83 ? 7.294 -10.496 3.941 1.00 72.38 83 ARG A CA 1
ATOM 628 C C . ARG A 1 83 ? 8.374 -10.175 4.960 1.00 72.38 83 ARG A C 1
ATOM 630 O O . ARG A 1 83 ? 8.040 -9.965 6.114 1.00 72.38 83 ARG A O 1
ATOM 637 N N . ASN A 1 84 ? 9.632 -10.083 4.545 1.00 73.00 84 ASN A N 1
ATOM 638 C CA . ASN A 1 84 ? 10.739 -9.739 5.430 1.00 73.00 84 ASN A CA 1
ATOM 639 C C . ASN A 1 84 ? 10.579 -8.338 6.021 1.00 73.00 84 ASN A C 1
ATOM 641 O O . ASN A 1 84 ? 10.863 -8.166 7.196 1.00 73.00 84 ASN A O 1
ATOM 645 N N . TYR A 1 85 ? 10.099 -7.356 5.257 1.00 69.75 85 TYR A N 1
ATOM 646 C CA . TYR A 1 85 ? 9.823 -6.012 5.765 1.00 69.75 85 TYR A CA 1
ATOM 647 C C . TYR A 1 85 ? 8.793 -6.062 6.899 1.00 69.75 85 TYR A C 1
ATOM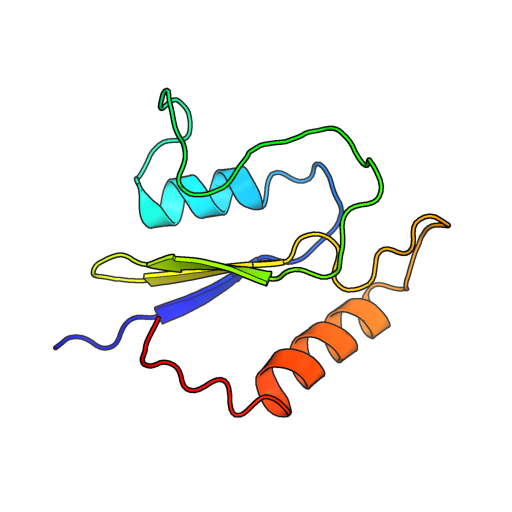 649 O O . TYR A 1 85 ? 9.084 -5.637 8.009 1.00 69.75 85 TYR A O 1
ATOM 657 N N . PHE A 1 86 ? 7.642 -6.695 6.673 1.00 71.12 86 PHE A N 1
ATOM 658 C CA . PHE A 1 86 ? 6.590 -6.810 7.689 1.00 71.12 86 PHE A CA 1
ATOM 659 C C . PHE A 1 86 ? 6.879 -7.851 8.790 1.00 71.12 86 PHE A C 1
ATOM 661 O O . PHE A 1 86 ? 6.194 -7.847 9.805 1.00 71.12 86 PHE A O 1
ATOM 668 N N . SER A 1 87 ? 7.871 -8.734 8.610 1.00 71.88 87 SER A N 1
ATOM 669 C CA . SER A 1 87 ? 8.277 -9.736 9.616 1.00 71.88 87 SER A CA 1
ATOM 670 C C . SER A 1 87 ? 9.455 -9.279 10.480 1.00 71.88 87 SER A C 1
ATOM 672 O O . SER A 1 87 ? 9.542 -9.677 11.636 1.00 71.88 87 SER A O 1
ATOM 674 N N . ASN A 1 88 ? 10.380 -8.487 9.922 1.00 62.78 88 ASN A N 1
ATOM 675 C CA . ASN A 1 88 ? 11.573 -7.990 10.617 1.00 62.78 88 ASN A CA 1
ATOM 676 C C . ASN A 1 88 ? 11.363 -6.602 11.214 1.00 62.78 88 ASN A C 1
ATOM 678 O O . ASN A 1 88 ? 12.086 -6.221 12.132 1.00 62.78 88 ASN A O 1
ATOM 682 N N . CYS A 1 89 ? 10.415 -5.825 10.693 1.00 51.25 89 CYS A N 1
ATOM 683 C CA . CYS A 1 89 ? 9.997 -4.638 11.398 1.00 51.25 89 CYS A CA 1
ATOM 684 C C . CYS A 1 89 ? 9.118 -5.058 12.583 1.00 51.25 89 CYS A C 1
ATOM 686 O O . CYS A 1 89 ? 7.951 -5.404 12.414 1.00 51.25 89 CYS A O 1
ATOM 688 N N . GLU A 1 90 ? 9.640 -4.879 13.795 1.00 44.94 90 GLU A N 1
ATOM 689 C CA . GLU A 1 90 ? 8.850 -4.262 14.861 1.00 44.94 90 GLU A CA 1
ATOM 690 C C . GLU A 1 90 ? 8.423 -2.866 14.363 1.00 44.94 90 GLU A C 1
ATOM 692 O O . GLU A 1 90 ? 8.940 -1.857 14.830 1.00 44.94 90 GLU A O 1
ATOM 697 N N . VAL A 1 91 ? 7.553 -2.761 13.345 1.00 46.03 91 VAL A N 1
ATOM 698 C CA . VAL A 1 91 ? 6.851 -1.493 13.129 1.00 46.03 91 VAL A CA 1
ATOM 699 C C . VAL A 1 91 ? 5.970 -1.399 14.365 1.00 46.03 91 VAL A C 1
ATOM 701 O O . VAL A 1 91 ? 5.097 -2.260 14.530 1.00 46.03 91 VAL A O 1
ATOM 704 N N . PRO A 1 92 ? 6.181 -0.437 15.275 1.00 38.22 92 PRO A N 1
ATOM 705 C CA . PRO A 1 92 ? 5.159 -0.195 16.259 1.00 38.22 92 PRO A CA 1
ATOM 706 C C . PRO A 1 92 ? 3.950 0.243 15.438 1.00 38.22 92 PRO A C 1
ATOM 708 O O . PRO A 1 92 ? 3.954 1.294 14.806 1.00 38.22 92 PRO A O 1
ATOM 711 N N . PHE A 1 93 ? 2.910 -0.586 15.410 1.00 42.38 93 PHE A N 1
ATOM 712 C CA . PHE A 1 93 ? 1.599 -0.258 14.841 1.00 42.38 93 PHE A CA 1
ATOM 713 C C . PHE A 1 93 ? 0.886 0.850 15.651 1.00 42.38 93 PHE A C 1
ATOM 715 O O . PHE A 1 93 ? -0.339 0.933 15.678 1.00 42.38 93 PHE A O 1
ATOM 722 N N . LYS A 1 94 ? 1.648 1.683 16.362 1.00 34.12 94 LYS A N 1
ATOM 723 C CA . LYS A 1 94 ? 1.202 2.788 17.192 1.00 34.12 94 LYS A CA 1
ATOM 724 C C . LYS A 1 94 ? 2.214 3.923 17.099 1.00 34.12 94 LYS A C 1
ATOM 726 O O . LYS A 1 94 ? 3.413 3.695 17.222 1.00 34.12 94 LYS A O 1
ATOM 731 N N . ASP A 1 95 ? 1.651 5.114 16.947 1.00 39.28 95 ASP A N 1
ATOM 732 C CA . ASP A 1 95 ? 2.265 6.436 17.075 1.00 39.28 95 ASP A CA 1
ATOM 733 C C . ASP A 1 95 ? 2.877 7.031 15.791 1.00 39.28 95 ASP A C 1
ATOM 735 O O . ASP A 1 95 ? 4.025 7.479 15.771 1.00 39.28 95 ASP A O 1
ATOM 739 N N . LEU A 1 96 ? 2.051 7.118 14.740 1.00 35.34 96 LEU A N 1
ATOM 740 C CA . LEU A 1 96 ? 2.085 8.228 13.776 1.00 35.34 96 LEU A CA 1
ATOM 741 C C . LEU A 1 96 ? 0.803 9.055 13.897 1.00 35.34 96 LEU A C 1
ATOM 743 O O . LEU A 1 96 ? -0.272 8.428 14.034 1.00 35.34 96 LEU A O 1
#

Secondary structure (DSSP, 8-state):
-PPPEEEEE-S-TTSSHHHHHHHHHHS-S-SSS-SS----------SEEEEEE-SSEEEEEEESTT--TT----HHHHHHHHHHHHHH----SS--

Sequence (96 aa):
MNEKASVILFGPVGQGKSSIANMLIQGNINLERNAFEINESAVGTSVTVNFSENDDYIVYDTIRIGESCYGNVPHEEAVKTIRNYFSNCEVPFKDL

Organism: NCBI:txid1117311

Radius of gyration: 13.85 Å; chains: 1; bounding box: 31×31×34 Å

pLDDT: mean 70.62, std 17.39, range [34.12, 93.38]

Foldseek 3Di:
DDDAAEAEFDDDQPPCSQVVLQCVAPVHDDDPDTLGDRDNDPDDDDQDWRWDDDPHHIYTYGDCQPQDPVGDDDPVVSVVSVCCVVVVDPPVPDDD